Protein AF-A0A8B9SNK2-F1 (afdb_monomer)

pLDDT: mean 72.6, std 14.05, range [43.47, 97.38]

Sequence (105 aa):
MEEPLRGHRELYKAPGLAAPHWKEAYRRRCAERLRSGRAKLLERYRRAGDGGGTGPGALLVPEVMEMEWRSLQAARRGDSYTAFLRTVRNYQEASRDSTVAGCEL

Foldseek 3Di:
DPPPVVVVCCVQPPPPPDHPPVVVVVVVVVVVVVVVVVVVVVVLQVVLVVPDNPDPVSPVPVVVVVVVVVVVVCVVVCVVVVVVVVVVVVVVVVVVVVVVVPPPD

InterPro domains:
  IPR028156 RPA-interacting protein [PTHR31742] (3-96)
  IPR028158 RPA-interacting protein, N-terminal domain [PF14766] (8-47)

Radius of gyration: 32.45 Å; Cα contacts (8 Å, |Δi|>4): 17; chains: 1; bounding box: 69×51×86 Å

Organism: Anas platyrhynchos (NCBI:txid8839)

Structure (mmCIF, N/CA/C/O backbone):
data_AF-A0A8B9SNK2-F1
#
_entry.id   AF-A0A8B9SNK2-F1
#
loop_
_atom_site.group_PDB
_atom_site.id
_atom_site.type_symbol
_atom_site.label_atom_id
_atom_site.label_alt_id
_atom_site.label_comp_id
_atom_site.label_asym_id
_atom_site.label_entity_id
_atom_site.label_seq_id
_atom_site.pdbx_PDB_ins_code
_atom_site.Cartn_x
_atom_site.Cartn_y
_atom_site.Cartn_z
_atom_site.occupancy
_atom_site.B_iso_or_equiv
_atom_site.auth_seq_id
_atom_site.auth_comp_id
_atom_site.auth_asym_id
_atom_site.auth_atom_id
_atom_site.pdbx_PDB_model_num
ATOM 1 N N . MET A 1 1 ? 44.250 7.510 -16.554 1.00 43.88 1 MET A N 1
ATOM 2 C CA . MET A 1 1 ? 43.722 6.136 -16.405 1.00 43.88 1 MET A CA 1
ATOM 3 C C . MET A 1 1 ? 42.303 6.204 -15.826 1.00 43.88 1 MET A C 1
ATOM 5 O O . MET A 1 1 ? 42.132 5.896 -14.663 1.00 43.88 1 MET A O 1
ATOM 9 N N . GLU A 1 2 ? 41.309 6.671 -16.595 1.00 52.25 2 GLU A N 1
ATOM 10 C CA . GLU A 1 2 ? 39.909 6.913 -16.141 1.00 52.25 2 GLU A CA 1
ATOM 11 C C . GLU A 1 2 ? 38.908 6.797 -17.328 1.00 52.25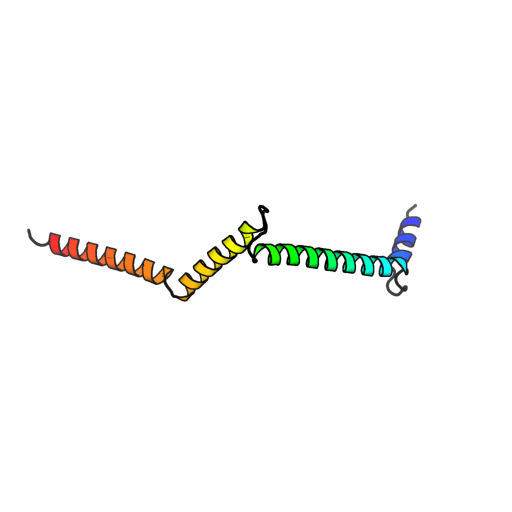 2 GLU A C 1
ATOM 13 O O . GLU A 1 2 ? 37.886 7.468 -17.394 1.00 52.25 2 GLU A O 1
ATOM 18 N N . GLU A 1 3 ? 39.217 5.979 -18.337 1.00 51.12 3 GLU A N 1
ATOM 19 C CA . GLU A 1 3 ? 38.406 5.842 -19.565 1.00 51.12 3 GLU A CA 1
ATOM 20 C C . GLU A 1 3 ? 37.399 4.663 -19.583 1.00 51.12 3 GLU A C 1
ATOM 22 O O . GLU A 1 3 ? 36.310 4.828 -20.135 1.00 51.12 3 GLU A O 1
ATOM 27 N N . PRO A 1 4 ? 37.636 3.488 -18.952 1.00 57.31 4 PRO A N 1
ATOM 28 C CA . PRO A 1 4 ? 36.727 2.350 -19.137 1.00 57.31 4 PRO A CA 1
ATOM 29 C C . PRO A 1 4 ? 35.379 2.499 -18.403 1.00 57.31 4 PRO A C 1
ATOM 31 O O . PRO A 1 4 ? 34.385 1.886 -18.794 1.00 57.31 4 PRO A O 1
ATOM 34 N N . LEU A 1 5 ? 35.304 3.337 -17.361 1.00 57.69 5 LEU A N 1
ATOM 35 C CA . LEU A 1 5 ? 34.074 3.555 -16.585 1.00 57.69 5 LEU A CA 1
ATOM 36 C C . LEU A 1 5 ? 33.117 4.565 -17.240 1.00 57.69 5 LEU A C 1
ATOM 38 O O . LEU A 1 5 ? 31.898 4.444 -17.072 1.00 57.69 5 LEU A O 1
ATOM 42 N N . ARG A 1 6 ? 33.641 5.536 -18.007 1.00 58.97 6 ARG A N 1
ATOM 43 C CA . ARG A 1 6 ? 32.819 6.520 -18.736 1.00 58.97 6 ARG A CA 1
ATOM 44 C C . ARG A 1 6 ? 32.004 5.851 -19.842 1.00 58.97 6 ARG A C 1
ATOM 46 O O . ARG A 1 6 ? 30.783 6.008 -19.852 1.00 58.97 6 ARG A O 1
ATOM 53 N N . GLY A 1 7 ? 32.633 5.007 -20.663 1.00 63.19 7 GLY A N 1
ATOM 54 C CA . GLY A 1 7 ? 31.949 4.282 -21.743 1.00 63.19 7 GLY A CA 1
ATOM 55 C C . GLY A 1 7 ? 30.862 3.317 -21.248 1.00 63.19 7 GLY A C 1
ATOM 56 O O . GLY A 1 7 ? 29.780 3.235 -21.828 1.00 63.19 7 GLY A O 1
ATOM 57 N N . HIS A 1 8 ? 31.081 2.643 -20.112 1.00 66.81 8 HIS A N 1
ATOM 58 C CA . HIS A 1 8 ? 30.083 1.732 -19.536 1.00 66.81 8 HIS A CA 1
ATOM 59 C C . HIS A 1 8 ? 28.810 2.465 -19.071 1.00 66.81 8 HIS A C 1
ATOM 61 O O . HIS A 1 8 ? 27.690 1.968 -19.228 1.00 66.81 8 HIS A O 1
ATOM 67 N N . ARG A 1 9 ? 28.957 3.673 -18.509 1.00 67.31 9 ARG A N 1
ATOM 68 C CA . ARG A 1 9 ? 27.816 4.485 -18.065 1.00 67.31 9 ARG A CA 1
ATOM 69 C C . ARG A 1 9 ? 26.999 4.998 -19.246 1.00 67.31 9 ARG A C 1
ATOM 71 O O . ARG A 1 9 ? 25.773 5.008 -19.156 1.00 67.31 9 ARG A O 1
ATOM 78 N N . GLU A 1 10 ? 27.657 5.389 -20.330 1.00 67.81 10 GLU A N 1
ATOM 79 C CA . GLU A 1 10 ? 27.006 5.865 -21.552 1.00 67.81 10 GLU A CA 1
ATOM 80 C C . GLU A 1 10 ? 26.207 4.751 -22.229 1.00 67.81 10 GLU A C 1
ATOM 82 O O . GLU A 1 10 ? 25.024 4.935 -22.484 1.00 67.81 10 GLU A O 1
ATOM 87 N N . LEU A 1 11 ? 26.748 3.539 -22.363 1.00 64.56 11 LEU A N 1
ATOM 88 C CA . LEU A 1 11 ? 26.001 2.402 -22.927 1.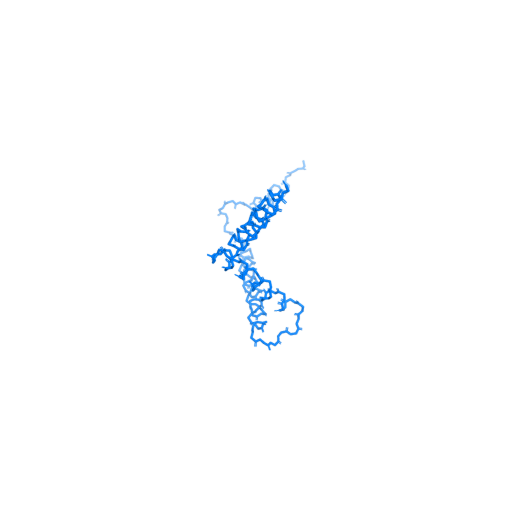00 64.56 11 LEU A CA 1
ATOM 89 C C . LEU A 1 11 ? 24.730 2.047 -22.135 1.00 64.56 11 LEU A C 1
ATOM 91 O O . LEU A 1 11 ? 23.751 1.557 -22.697 1.00 64.56 11 LEU A O 1
ATOM 95 N N . TYR A 1 12 ? 24.726 2.285 -20.820 1.00 64.88 12 TYR A N 1
ATOM 96 C CA . TYR A 1 12 ? 23.618 1.887 -19.952 1.00 64.88 12 TYR A CA 1
ATOM 97 C C . TYR A 1 12 ? 22.633 3.014 -19.602 1.00 64.88 12 TYR A C 1
ATOM 99 O O . TYR A 1 12 ? 21.475 2.729 -19.254 1.00 64.88 12 TYR A O 1
ATOM 107 N N . LYS A 1 13 ? 23.084 4.274 -19.662 1.00 67.50 13 LYS A N 1
ATOM 108 C CA . LYS A 1 13 ? 22.321 5.481 -19.302 1.00 67.50 13 LYS A CA 1
ATOM 109 C C . LYS A 1 13 ? 22.228 6.527 -20.421 1.00 67.50 13 LYS A C 1
ATOM 111 O O . LYS A 1 13 ? 21.669 7.588 -20.151 1.00 67.50 13 LYS A O 1
ATOM 116 N N . ALA A 1 14 ? 22.723 6.255 -21.632 1.00 67.56 14 ALA A N 1
ATOM 117 C CA . ALA A 1 14 ? 22.550 7.150 -22.775 1.00 67.56 14 ALA A CA 1
ATOM 118 C C . ALA A 1 14 ? 21.056 7.448 -22.992 1.00 67.56 14 ALA A C 1
ATOM 120 O O . ALA A 1 14 ? 20.259 6.517 -23.168 1.00 67.56 14 ALA A O 1
ATOM 121 N N . PRO A 1 15 ? 20.655 8.729 -22.977 1.00 58.53 15 PRO A N 1
ATOM 122 C CA . PRO A 1 15 ? 19.318 9.134 -23.381 1.00 58.53 15 PRO A CA 1
ATOM 123 C C . PRO A 1 15 ? 19.118 8.787 -24.864 1.00 58.53 15 PRO A C 1
ATOM 125 O O . PRO A 1 15 ? 19.938 9.161 -25.694 1.00 58.53 15 PRO A O 1
ATOM 128 N N . GLY A 1 16 ? 18.045 8.068 -25.205 1.00 64.06 16 GLY A N 1
ATOM 129 C CA . GLY A 1 16 ? 17.666 7.799 -26.601 1.00 64.06 16 GLY A CA 1
ATOM 130 C C . GLY A 1 16 ? 18.072 6.437 -27.178 1.00 64.06 16 GLY A C 1
ATOM 131 O O . GLY A 1 16 ? 17.555 6.070 -28.229 1.00 64.06 16 GLY A O 1
ATOM 132 N N . LEU A 1 17 ? 18.905 5.638 -26.498 1.00 65.75 17 LEU A N 1
ATOM 133 C CA . LEU A 1 17 ? 19.075 4.224 -26.859 1.00 65.75 17 LEU A CA 1
ATOM 134 C C . LEU A 1 17 ? 17.882 3.418 -26.333 1.00 65.75 17 LEU A C 1
ATOM 136 O O . LEU A 1 17 ? 17.553 3.502 -25.144 1.00 65.75 17 LEU A O 1
ATOM 140 N N . ALA A 1 18 ? 17.247 2.628 -27.208 1.00 65.94 18 ALA A N 1
ATOM 141 C CA . ALA A 1 18 ? 16.210 1.678 -26.813 1.00 65.94 18 ALA A CA 1
ATOM 142 C C . ALA A 1 18 ? 16.711 0.873 -25.608 1.00 65.94 18 ALA A C 1
ATOM 144 O O . ALA A 1 18 ? 17.815 0.319 -25.633 1.00 65.94 18 ALA A O 1
ATOM 145 N N . ALA A 1 19 ? 15.940 0.880 -24.516 1.00 68.44 19 ALA A N 1
ATOM 146 C CA . ALA A 1 19 ? 16.343 0.196 -23.300 1.00 68.44 19 ALA A CA 1
ATOM 147 C C . ALA A 1 19 ? 16.672 -1.263 -23.655 1.00 68.44 19 ALA A C 1
ATOM 149 O O . ALA A 1 19 ? 15.879 -1.896 -24.352 1.00 68.44 19 ALA A O 1
ATOM 150 N N . PRO A 1 20 ? 17.809 -1.817 -23.192 1.00 73.88 20 PRO A N 1
ATOM 151 C CA . PRO A 1 20 ? 18.154 -3.200 -23.491 1.00 73.88 20 PRO A CA 1
ATOM 152 C C . PRO A 1 20 ? 16.958 -4.106 -23.190 1.00 73.88 20 PRO A C 1
ATOM 154 O O . PRO A 1 20 ? 16.355 -3.957 -22.127 1.00 73.88 20 PRO A O 1
ATOM 157 N N . HIS A 1 21 ? 16.607 -5.025 -24.092 1.00 77.81 21 HIS A N 1
ATOM 158 C CA . HIS A 1 21 ? 15.386 -5.845 -24.000 1.00 77.81 21 HIS A CA 1
ATOM 159 C C . HIS A 1 21 ? 15.197 -6.508 -22.615 1.00 77.81 21 HIS A C 1
ATOM 161 O O . HIS A 1 21 ? 14.084 -6.629 -22.094 1.00 77.81 21 HIS A O 1
ATOM 167 N N . TRP A 1 22 ? 16.301 -6.855 -21.945 1.00 79.75 22 TRP A N 1
ATOM 168 C CA . TRP A 1 22 ? 16.299 -7.389 -20.584 1.00 79.75 22 TRP A CA 1
ATOM 169 C C . TRP A 1 22 ? 15.848 -6.382 -19.510 1.00 79.75 22 TRP A C 1
ATOM 171 O O . TRP A 1 22 ? 15.226 -6.779 -18.528 1.00 79.75 22 TRP A O 1
ATOM 181 N N . LYS A 1 23 ? 16.119 -5.083 -19.678 1.00 84.62 23 LYS A N 1
ATOM 182 C CA . LYS A 1 23 ? 15.741 -4.000 -18.753 1.00 84.62 23 LYS A CA 1
ATOM 183 C C . LYS A 1 23 ? 14.225 -3.821 -18.730 1.00 84.62 23 LYS A C 1
ATOM 185 O O . LYS A 1 23 ? 13.639 -3.628 -17.665 1.00 84.62 23 LYS A O 1
ATOM 190 N N . GLU A 1 24 ? 13.577 -3.917 -19.887 1.00 85.38 24 GLU A N 1
ATOM 191 C CA . GLU A 1 24 ? 12.115 -3.896 -19.998 1.00 85.38 24 GLU A CA 1
ATOM 192 C C . GLU A 1 24 ? 11.474 -5.198 -19.527 1.00 85.38 24 GLU A C 1
ATOM 194 O O . GLU A 1 24 ? 10.467 -5.159 -18.818 1.00 85.38 24 GLU A O 1
ATOM 199 N N . ALA A 1 25 ? 12.071 -6.354 -19.829 1.00 90.44 25 ALA A N 1
ATOM 200 C CA . ALA A 1 25 ? 11.641 -7.627 -19.251 1.00 90.44 25 ALA A CA 1
ATOM 201 C C . ALA A 1 25 ? 11.730 -7.615 -17.710 1.00 90.44 25 ALA A C 1
ATOM 203 O O . ALA A 1 25 ? 10.786 -8.023 -17.033 1.00 90.44 25 ALA A O 1
ATOM 204 N N . TYR A 1 26 ? 12.816 -7.077 -17.148 1.00 91.69 26 TYR A N 1
ATOM 205 C CA . TYR A 1 26 ? 13.002 -6.912 -15.707 1.00 91.69 26 TYR A CA 1
ATOM 206 C C . TYR A 1 26 ? 11.957 -5.974 -15.098 1.00 91.69 26 TYR A C 1
ATOM 208 O O . TYR A 1 26 ? 11.314 -6.339 -14.114 1.00 91.69 26 TYR A O 1
ATOM 216 N N . ARG A 1 27 ? 11.728 -4.793 -15.694 1.00 92.81 27 ARG A N 1
ATOM 217 C CA . ARG A 1 27 ? 10.687 -3.858 -15.230 1.00 92.81 27 ARG A CA 1
ATOM 218 C C . ARG A 1 27 ? 9.309 -4.515 -15.215 1.00 92.81 27 ARG A C 1
ATOM 220 O O . ARG A 1 27 ? 8.611 -4.414 -14.207 1.00 92.81 27 ARG A O 1
ATOM 227 N N . ARG A 1 28 ? 8.945 -5.229 -16.287 1.00 93.88 28 ARG A N 1
ATOM 228 C CA . ARG A 1 28 ? 7.670 -5.960 -16.382 1.00 93.88 28 ARG A CA 1
ATOM 229 C C . ARG A 1 28 ? 7.530 -7.000 -15.269 1.00 93.88 28 ARG A C 1
ATOM 231 O O . ARG A 1 28 ? 6.554 -6.942 -14.525 1.00 93.88 28 ARG A O 1
ATOM 238 N N . ARG A 1 29 ? 8.531 -7.870 -15.091 1.00 96.50 29 ARG A N 1
ATOM 239 C CA . ARG A 1 29 ? 8.541 -8.903 -14.038 1.00 96.50 29 ARG A CA 1
ATOM 240 C C . ARG A 1 29 ? 8.517 -8.310 -12.629 1.00 96.50 29 ARG A C 1
ATOM 242 O O . ARG A 1 29 ? 7.843 -8.834 -11.749 1.00 96.50 29 ARG A O 1
ATOM 249 N N . CYS A 1 30 ? 9.229 -7.207 -12.399 1.00 96.19 30 CYS A N 1
ATOM 250 C CA . CYS A 1 30 ? 9.236 -6.532 -11.104 1.00 96.19 30 CYS A CA 1
ATOM 251 C C . CYS A 1 30 ? 7.854 -5.953 -10.773 1.00 96.19 30 CYS A C 1
ATOM 253 O O . CYS A 1 30 ? 7.341 -6.177 -9.678 1.00 96.19 30 CYS A O 1
ATOM 255 N N . ALA A 1 31 ? 7.221 -5.278 -11.736 1.00 97.00 31 ALA A N 1
ATOM 256 C CA . ALA A 1 31 ? 5.875 -4.739 -11.573 1.00 97.00 31 ALA A CA 1
ATOM 257 C C . ALA A 1 31 ? 4.833 -5.847 -11.363 1.00 97.00 31 ALA A C 1
ATOM 259 O O . ALA A 1 31 ? 3.937 -5.702 -10.536 1.00 97.00 31 ALA A O 1
ATOM 260 N N . GLU A 1 32 ? 4.959 -6.968 -12.070 1.00 97.38 32 GLU A N 1
ATOM 261 C CA . GLU A 1 32 ? 4.116 -8.147 -11.868 1.00 97.38 32 GLU A CA 1
ATOM 262 C C . GLU A 1 32 ? 4.278 -8.721 -10.459 1.00 97.38 32 GLU A C 1
ATOM 264 O O . GLU A 1 32 ? 3.292 -8.846 -9.737 1.00 97.38 32 GLU A O 1
ATOM 269 N N . ARG A 1 33 ? 5.519 -8.933 -10.005 1.00 97.38 33 ARG A N 1
ATOM 270 C CA . ARG A 1 33 ? 5.816 -9.386 -8.639 1.00 97.38 33 ARG A CA 1
ATOM 271 C C . ARG A 1 33 ? 5.249 -8.438 -7.578 1.00 97.38 33 ARG A C 1
ATOM 273 O O . ARG A 1 33 ? 4.708 -8.907 -6.578 1.00 97.38 33 ARG A O 1
ATOM 280 N N . LEU A 1 34 ? 5.332 -7.123 -7.794 1.00 96.75 34 LEU A N 1
ATOM 281 C CA . LEU A 1 34 ? 4.732 -6.120 -6.907 1.00 96.75 34 LEU A CA 1
ATOM 282 C C . LEU A 1 34 ? 3.202 -6.211 -6.889 1.00 96.75 34 LEU A C 1
ATOM 284 O O . LEU A 1 34 ? 2.610 -6.184 -5.811 1.00 96.75 34 LEU A O 1
ATOM 288 N N . ARG A 1 35 ? 2.554 -6.364 -8.050 1.00 96.62 35 ARG A N 1
ATOM 289 C CA . ARG A 1 35 ? 1.095 -6.547 -8.133 1.00 96.62 35 ARG A CA 1
ATOM 290 C C . ARG A 1 35 ? 0.650 -7.817 -7.413 1.00 96.62 35 ARG A C 1
ATOM 292 O O . ARG A 1 35 ? -0.284 -7.746 -6.619 1.00 96.62 35 ARG A O 1
ATOM 299 N N . SER A 1 36 ? 1.343 -8.936 -7.615 1.00 96.69 36 SER A N 1
ATOM 300 C CA . SER A 1 36 ? 1.058 -10.200 -6.926 1.00 96.69 36 SER A CA 1
ATOM 301 C C . SER A 1 36 ? 1.276 -10.089 -5.416 1.00 96.69 36 SER A C 1
ATOM 303 O O . SER A 1 36 ? 0.440 -10.546 -4.638 1.00 96.69 36 SER A O 1
ATOM 305 N N . GLY A 1 37 ? 2.360 -9.436 -4.985 1.00 94.69 37 GLY A N 1
ATOM 306 C CA . GLY A 1 37 ? 2.631 -9.167 -3.571 1.00 94.69 37 GLY A CA 1
ATOM 307 C C . GLY A 1 37 ? 1.538 -8.314 -2.926 1.00 94.69 37 GLY A C 1
ATOM 308 O O . GLY A 1 37 ? 1.010 -8.682 -1.877 1.00 94.69 37 GLY A O 1
ATOM 309 N N . ARG A 1 38 ? 1.132 -7.228 -3.595 1.00 94.19 38 ARG A N 1
ATOM 310 C CA . ARG A 1 38 ? 0.021 -6.370 -3.162 1.00 94.19 38 ARG A CA 1
ATOM 311 C C . ARG A 1 38 ? -1.292 -7.146 -3.084 1.00 94.19 38 ARG A C 1
ATOM 313 O O . ARG A 1 38 ? -1.992 -7.025 -2.087 1.00 94.19 38 ARG A O 1
ATOM 320 N N . ALA A 1 39 ? -1.620 -7.949 -4.095 1.00 93.50 39 ALA A N 1
ATOM 321 C CA . ALA A 1 39 ? -2.835 -8.761 -4.103 1.00 93.50 39 ALA A CA 1
ATOM 322 C C . ALA A 1 39 ? -2.861 -9.752 -2.928 1.00 93.50 39 ALA A C 1
ATOM 324 O O . ALA A 1 39 ? -3.844 -9.801 -2.196 1.00 93.50 39 ALA A O 1
ATOM 325 N N . LYS A 1 40 ? -1.753 -10.464 -2.677 1.00 90.75 40 LYS A N 1
ATOM 3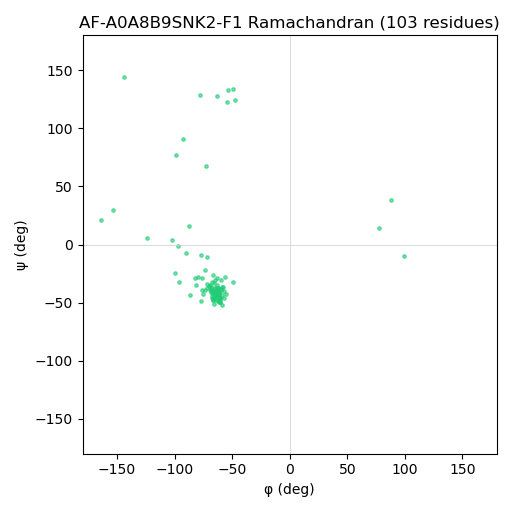26 C CA . LYS A 1 40 ? -1.620 -11.397 -1.547 1.00 90.75 40 LYS A CA 1
ATOM 327 C C . LYS A 1 40 ? -1.742 -10.699 -0.193 1.00 90.75 40 LYS A C 1
ATOM 329 O O . LYS A 1 40 ? -2.295 -11.272 0.740 1.00 90.75 40 LYS A O 1
ATOM 334 N N . LEU A 1 41 ? -1.207 -9.485 -0.070 1.00 87.31 41 LEU A N 1
ATOM 335 C CA . LEU A 1 41 ? -1.346 -8.686 1.144 1.00 87.31 41 LEU A CA 1
ATOM 336 C C . LEU A 1 41 ? -2.809 -8.296 1.374 1.00 87.31 41 LEU A C 1
ATOM 338 O O . LEU A 1 41 ? -3.337 -8.552 2.449 1.00 87.31 41 LEU A O 1
ATOM 342 N N . LEU A 1 42 ? -3.469 -7.734 0.358 1.00 86.00 42 LEU A N 1
ATOM 343 C CA . LEU A 1 42 ? -4.878 -7.342 0.442 1.00 86.00 42 LEU A CA 1
ATOM 344 C C . LEU A 1 42 ? -5.786 -8.531 0.757 1.00 86.00 42 LEU A C 1
ATOM 346 O O . LEU A 1 42 ? -6.708 -8.391 1.548 1.00 86.00 42 LEU A O 1
ATOM 350 N N . GLU A 1 43 ? -5.498 -9.703 0.197 1.00 85.31 43 GLU A N 1
ATOM 351 C CA . GLU A 1 43 ? -6.243 -10.925 0.493 1.00 85.31 43 GLU A CA 1
ATOM 352 C C . GLU A 1 43 ? -6.130 -11.335 1.966 1.00 85.31 43 GLU A C 1
ATOM 354 O O . GLU A 1 43 ? -7.127 -11.677 2.595 1.00 85.31 43 GLU A O 1
ATOM 359 N N . ARG A 1 44 ? -4.934 -11.229 2.563 1.00 82.38 44 ARG A N 1
ATOM 360 C CA . ARG A 1 44 ? -4.748 -11.468 4.005 1.00 82.38 44 ARG A CA 1
ATOM 361 C C . ARG A 1 44 ? -5.560 -10.489 4.849 1.00 82.38 44 ARG A C 1
ATOM 363 O O . ARG A 1 44 ? -6.137 -10.908 5.844 1.00 82.38 44 ARG A O 1
ATOM 370 N N . TYR A 1 45 ? -5.608 -9.219 4.446 1.00 75.56 45 TYR A N 1
ATOM 371 C CA . TYR A 1 45 ? -6.398 -8.195 5.132 1.00 75.56 45 TYR A CA 1
ATOM 372 C C . TYR A 1 45 ? -7.904 -8.430 5.006 1.00 75.56 45 TYR A C 1
ATOM 374 O O . TYR A 1 45 ? -8.618 -8.302 5.993 1.00 75.56 45 TYR A O 1
ATOM 382 N N . ARG A 1 46 ? -8.395 -8.821 3.826 1.00 80.00 46 ARG A N 1
ATOM 383 C CA . ARG A 1 46 ? -9.814 -9.164 3.637 1.00 80.00 46 ARG A CA 1
ATOM 384 C C . ARG A 1 46 ? -10.207 -10.382 4.459 1.00 80.00 46 ARG A C 1
ATOM 386 O O . ARG A 1 46 ? -11.164 -10.327 5.217 1.00 80.00 46 ARG A O 1
ATOM 393 N N . ARG A 1 47 ? -9.401 -11.443 4.394 1.00 74.06 47 ARG A N 1
ATOM 394 C CA . ARG A 1 47 ? -9.625 -12.667 5.171 1.00 74.06 47 ARG A CA 1
ATOM 395 C C . ARG A 1 47 ? -9.543 -12.443 6.684 1.00 74.06 47 ARG A C 1
ATOM 397 O O . ARG A 1 47 ? -10.180 -13.170 7.439 1.00 74.06 47 ARG A O 1
ATOM 404 N N . ALA A 1 48 ? -8.761 -11.463 7.133 1.00 67.69 48 ALA A N 1
ATOM 405 C CA . ALA A 1 48 ? -8.748 -11.045 8.531 1.00 67.69 48 ALA A CA 1
ATOM 406 C C . ALA A 1 48 ? -10.089 -10.422 8.970 1.00 67.69 48 ALA A C 1
ATOM 408 O O . ALA A 1 48 ? -10.493 -10.634 10.107 1.00 67.69 48 ALA A O 1
ATOM 409 N N . GLY A 1 49 ? -10.793 -9.722 8.071 1.00 60.28 49 GLY A N 1
ATOM 410 C CA . GLY A 1 49 ? -12.108 -9.125 8.332 1.00 60.28 49 GLY A CA 1
ATOM 411 C C . GLY A 1 49 ? -13.281 -10.115 8.330 1.00 60.28 49 GLY A C 1
ATOM 412 O O . GLY A 1 49 ? -14.236 -9.905 9.067 1.00 60.28 49 GLY A O 1
ATOM 413 N N . ASP A 1 50 ? -13.188 -11.218 7.579 1.00 61.69 50 ASP A N 1
ATOM 414 C CA . ASP A 1 50 ? -14.271 -12.214 7.432 1.00 61.69 50 ASP A CA 1
ATOM 415 C C . ASP A 1 50 ? -14.276 -13.328 8.510 1.00 61.69 50 ASP A C 1
ATOM 417 O O . ASP A 1 50 ? -14.949 -14.347 8.363 1.00 61.69 50 ASP A O 1
ATOM 421 N N . GLY A 1 51 ? -13.560 -13.151 9.628 1.00 56.50 51 GLY A N 1
ATOM 422 C CA . GLY A 1 51 ? -13.783 -13.962 10.837 1.00 56.50 51 GLY A CA 1
ATOM 423 C C . GLY A 1 51 ? -13.012 -15.287 10.953 1.00 56.50 51 GLY A C 1
ATOM 424 O O . GLY A 1 51 ? -13.546 -16.259 11.482 1.00 56.50 51 GLY A O 1
ATOM 425 N N . GLY A 1 52 ? -11.746 -15.360 10.518 1.00 54.78 52 GLY A N 1
ATOM 426 C CA . GLY A 1 52 ? -10.965 -16.601 10.698 1.00 54.78 52 GLY A CA 1
ATOM 427 C C . GLY A 1 52 ? -9.445 -16.521 10.528 1.00 54.78 52 GLY A C 1
ATOM 428 O O . GLY A 1 52 ? -8.808 -17.534 10.236 1.00 54.78 52 GLY A O 1
ATOM 429 N N . GLY A 1 53 ? -8.835 -15.341 10.646 1.00 54.03 53 GLY A N 1
ATOM 430 C CA . GLY A 1 53 ? -7.386 -15.172 10.496 1.00 54.03 53 GLY A CA 1
ATOM 431 C C . GLY A 1 53 ? -6.632 -15.260 11.824 1.00 54.03 53 GLY A C 1
ATOM 432 O O . GLY A 1 53 ? -6.408 -14.239 12.459 1.00 54.03 53 GLY A O 1
ATOM 433 N N . THR A 1 54 ? -6.187 -16.451 12.232 1.00 55.53 54 THR A N 1
ATOM 434 C CA . THR A 1 54 ? -5.369 -16.681 13.444 1.00 55.53 54 THR A CA 1
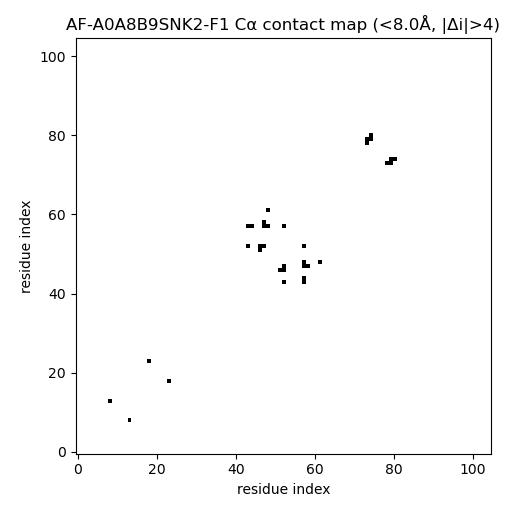ATOM 435 C C . THR A 1 54 ? -3.923 -16.184 13.262 1.00 55.53 54 THR A C 1
ATOM 437 O O . THR A 1 54 ? -2.985 -16.972 13.161 1.00 55.53 54 THR A O 1
ATOM 440 N N . GLY A 1 55 ? -3.716 -14.871 13.145 1.00 59.22 55 GLY A N 1
ATOM 441 C CA . GLY A 1 55 ? -2.386 -14.268 13.014 1.00 59.22 55 GLY A CA 1
ATOM 442 C C . GLY A 1 55 ? -2.283 -12.922 13.741 1.00 59.22 55 GLY A C 1
ATOM 443 O O . GLY A 1 55 ? -3.239 -12.152 13.683 1.00 59.22 55 GLY A O 1
ATOM 444 N N . PRO A 1 56 ? -1.135 -12.576 14.361 1.00 57.12 56 PRO A N 1
ATOM 445 C CA . PRO A 1 56 ? -1.000 -11.369 15.190 1.00 57.12 56 PRO A CA 1
ATOM 446 C C . PRO A 1 56 ? -1.359 -10.052 14.483 1.00 57.12 56 PRO A C 1
ATOM 448 O O . PRO A 1 56 ? -1.794 -9.109 15.126 1.00 57.12 56 PRO A O 1
ATOM 451 N N . GLY A 1 57 ? -1.199 -9.978 13.156 1.00 54.41 57 GLY A N 1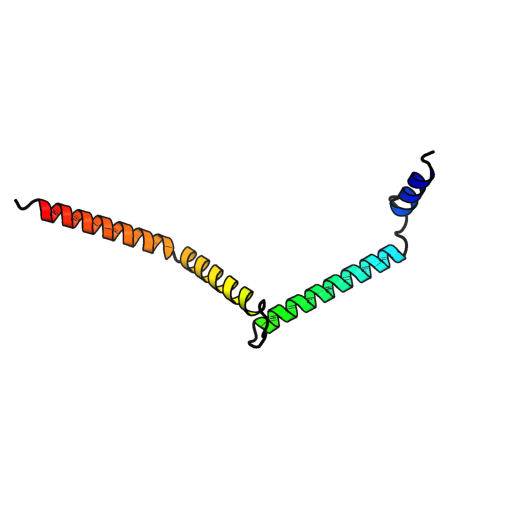
ATOM 452 C CA . GLY A 1 57 ? -1.522 -8.783 12.363 1.00 54.41 57 GLY A CA 1
ATOM 453 C C . GLY A 1 57 ? -2.955 -8.717 11.823 1.00 54.41 57 GLY A C 1
ATOM 454 O O . GLY A 1 57 ? -3.323 -7.702 11.241 1.00 54.41 57 GLY A O 1
ATOM 455 N N . ALA A 1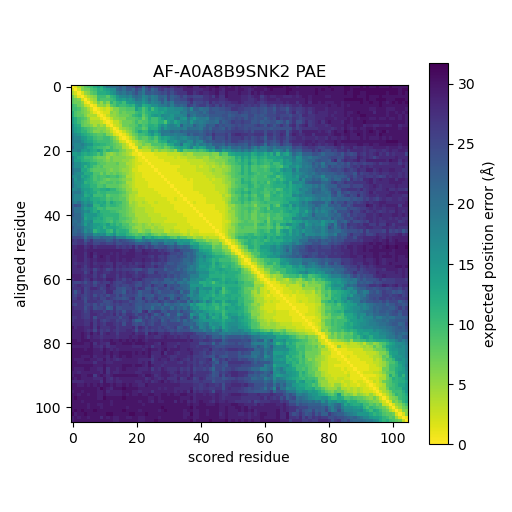 58 ? -3.749 -9.783 11.968 1.00 56.19 58 ALA A N 1
ATOM 456 C CA . ALA A 1 58 ? -5.134 -9.832 11.491 1.00 56.19 58 ALA A CA 1
ATOM 457 C C . ALA A 1 58 ? -6.111 -9.122 12.444 1.00 56.19 58 ALA A C 1
ATOM 459 O O . ALA A 1 58 ? -7.120 -8.596 11.991 1.00 56.19 58 ALA A O 1
ATOM 460 N N . LEU A 1 59 ? -5.781 -9.081 13.736 1.00 57.00 59 LEU A N 1
ATOM 461 C CA . LEU A 1 59 ? -6.594 -8.452 14.779 1.00 57.00 59 LEU A CA 1
ATOM 462 C C . LEU A 1 59 ? -6.268 -6.950 14.911 1.00 57.00 59 LEU A C 1
ATOM 464 O O . LEU A 1 59 ? -7.160 -6.108 14.850 1.00 57.00 59 LEU A O 1
ATOM 468 N N . LEU A 1 60 ? -4.977 -6.593 14.893 1.00 61.88 60 LEU A N 1
ATOM 469 C CA . LEU A 1 60 ? -4.521 -5.225 15.180 1.00 61.88 60 LEU A CA 1
ATOM 470 C C . LEU A 1 60 ? -5.097 -4.140 14.258 1.00 61.88 60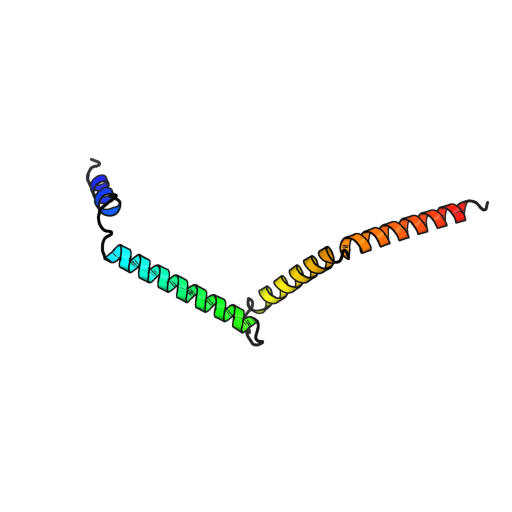 LEU A C 1
ATOM 472 O O . LEU A 1 60 ? -5.334 -3.022 14.703 1.00 61.88 60 LEU A O 1
ATOM 476 N N . VAL A 1 61 ? -5.295 -4.425 12.969 1.00 68.75 61 VAL A N 1
ATOM 477 C CA . VAL A 1 61 ? -5.733 -3.389 12.018 1.00 68.75 61 VAL A CA 1
ATOM 478 C C . VAL A 1 61 ? -7.228 -3.071 12.131 1.00 68.75 61 VAL A C 1
ATOM 480 O O . VAL A 1 61 ? -7.543 -1.886 12.239 1.00 68.75 61 VAL A O 1
ATOM 483 N N . PRO A 1 62 ? -8.148 -4.056 12.159 1.00 69.69 62 PRO A N 1
ATOM 484 C CA . PRO A 1 62 ? -9.558 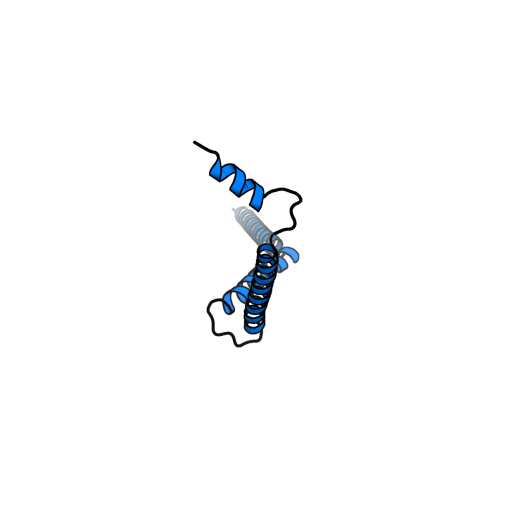-3.796 12.457 1.00 69.69 62 PRO A CA 1
ATOM 485 C C . PRO A 1 62 ? -9.777 -3.065 13.788 1.00 69.69 62 PRO A C 1
ATOM 487 O O . PRO A 1 62 ? -10.557 -2.117 13.847 1.00 69.69 62 PRO A O 1
ATOM 490 N N . GLU A 1 63 ? -9.055 -3.459 14.839 1.00 68.88 63 GLU A N 1
ATOM 491 C CA . GLU A 1 63 ? -9.188 -2.870 16.177 1.00 68.88 63 GLU A CA 1
ATOM 492 C C . GLU A 1 63 ? -8.703 -1.417 16.230 1.00 68.88 63 GLU A C 1
ATOM 494 O O . GLU A 1 63 ? -9.409 -0.551 16.751 1.00 68.88 63 GLU A O 1
ATOM 499 N N . VAL A 1 64 ? -7.538 -1.120 15.643 1.00 76.56 64 VAL A N 1
ATOM 500 C CA . VAL A 1 64 ? -7.016 0.255 15.558 1.00 76.56 64 VAL A CA 1
ATOM 501 C C . VAL A 1 64 ? -7.914 1.124 14.679 1.00 76.56 64 VAL A C 1
ATOM 503 O O . VAL A 1 64 ? -8.219 2.254 15.053 1.00 76.56 64 VAL A O 1
ATOM 506 N N . MET A 1 65 ? -8.394 0.605 13.543 1.00 80.94 65 MET A N 1
ATOM 507 C CA . MET A 1 65 ? -9.317 1.348 12.681 1.00 80.94 65 MET A CA 1
ATOM 508 C C . MET A 1 65 ? -10.620 1.696 13.401 1.00 80.94 65 MET A C 1
ATOM 510 O O . MET A 1 65 ? -11.078 2.833 13.290 1.00 80.94 65 MET A O 1
ATOM 514 N N . GLU A 1 66 ? -11.202 0.767 14.161 1.00 80.19 66 GLU A N 1
ATOM 515 C CA . GLU A 1 66 ? -12.418 1.058 14.922 1.00 80.19 66 GLU A CA 1
ATOM 516 C C . GLU A 1 66 ? -12.183 2.040 16.072 1.00 80.19 66 GLU A C 1
ATOM 518 O O . GLU A 1 66 ? -13.018 2.908 16.336 1.00 80.19 66 GLU A O 1
ATOM 523 N N . MET A 1 67 ? -11.033 1.966 16.741 1.00 75.31 67 MET A N 1
ATOM 524 C CA . MET A 1 67 ? -10.682 2.911 17.802 1.00 75.31 67 MET A CA 1
ATOM 525 C C . MET A 1 67 ? -10.545 4.349 17.272 1.00 75.31 67 MET A C 1
ATOM 527 O O . MET A 1 67 ? -11.115 5.286 17.844 1.00 75.31 67 MET A O 1
ATOM 531 N N . GLU A 1 68 ? -9.847 4.528 16.151 1.00 81.06 68 GLU A N 1
ATOM 532 C CA . GLU A 1 68 ? -9.681 5.834 15.502 1.00 81.06 68 GLU A CA 1
ATOM 533 C C . GLU A 1 68 ? -11.013 6.351 14.928 1.00 81.06 68 GLU A C 1
ATOM 535 O O . GLU A 1 68 ? -11.352 7.529 15.070 1.00 81.06 68 GLU A O 1
ATOM 540 N N . TRP A 1 69 ? -11.834 5.470 14.347 1.00 83.12 69 TRP A N 1
ATOM 541 C CA . TRP A 1 69 ? -13.145 5.833 13.805 1.00 83.12 69 TRP A CA 1
ATOM 542 C C . TRP A 1 69 ? -14.125 6.302 14.885 1.00 83.12 69 TRP A C 1
ATOM 544 O O . TRP A 1 69 ? -14.825 7.306 14.705 1.00 83.12 69 TRP A O 1
ATOM 554 N N . ARG A 1 70 ? -14.147 5.629 16.040 1.00 82.00 70 ARG A N 1
ATOM 555 C CA . ARG A 1 70 ? -14.943 6.046 17.206 1.00 82.00 70 ARG A CA 1
ATOM 556 C C . ARG A 1 70 ? -14.498 7.403 17.737 1.00 82.00 70 ARG A C 1
ATOM 558 O O . ARG A 1 70 ? -15.350 8.242 18.025 1.00 82.00 70 ARG A O 1
ATOM 565 N N . SER A 1 71 ? -13.190 7.643 17.799 1.00 80.06 71 SER A N 1
ATOM 566 C CA . SER A 1 71 ? -12.619 8.925 18.229 1.00 80.06 71 SER A CA 1
ATOM 567 C C . SER A 1 71 ? -13.028 10.068 17.294 1.00 80.06 71 SER A C 1
ATOM 569 O O . SER A 1 71 ? -13.470 11.124 17.751 1.00 80.06 71 SER A O 1
ATOM 571 N N . LEU A 1 72 ? -12.991 9.835 15.979 1.00 80.19 72 LEU A N 1
ATOM 572 C CA . LEU A 1 72 ? -13.460 10.793 14.974 1.00 80.19 72 LEU A CA 1
ATOM 573 C C . LEU A 1 72 ? -14.968 11.058 15.064 1.00 80.19 72 LEU A C 1
ATOM 575 O O . LEU A 1 72 ? -15.395 12.206 14.932 1.00 80.19 72 LEU A O 1
ATOM 579 N N . GLN A 1 73 ? -15.793 10.035 15.302 1.00 80.94 73 GLN A N 1
ATOM 580 C CA . GLN A 1 73 ? -17.235 10.231 15.465 1.00 80.94 73 GLN A CA 1
ATOM 581 C C . GLN A 1 73 ? -17.587 10.984 16.745 1.00 80.94 73 GLN A C 1
ATOM 583 O O . GLN A 1 73 ? -18.437 11.870 16.688 1.00 80.94 73 GLN A O 1
ATOM 588 N N . ALA A 1 74 ? -16.921 10.691 17.861 1.00 78.56 74 ALA A N 1
ATOM 589 C CA . ALA A 1 74 ? -17.092 11.431 19.108 1.00 78.56 74 ALA A CA 1
ATOM 590 C C . ALA A 1 74 ? -16.692 12.907 18.938 1.00 78.56 74 ALA A C 1
ATOM 592 O O . ALA A 1 74 ? -17.411 13.806 19.373 1.00 78.56 74 ALA A O 1
ATOM 593 N N . ALA A 1 75 ? -15.595 13.178 18.224 1.00 77.69 75 ALA A N 1
ATOM 594 C CA . ALA A 1 75 ? -15.193 14.540 17.882 1.00 77.69 75 ALA A CA 1
ATOM 595 C C . ALA A 1 75 ? -16.226 15.239 16.977 1.00 77.69 75 ALA A C 1
ATOM 597 O O . ALA A 1 75 ? -16.578 16.392 17.218 1.00 77.69 75 ALA A O 1
ATOM 598 N N . ARG A 1 76 ? -16.769 14.537 15.973 1.00 76.88 76 ARG A N 1
ATOM 599 C CA . ARG A 1 76 ? -17.774 15.077 15.039 1.00 76.88 76 ARG A CA 1
ATOM 600 C C . ARG A 1 76 ? -19.134 15.332 15.692 1.00 76.88 76 ARG A C 1
ATOM 602 O O . ARG A 1 76 ? -19.815 16.277 15.307 1.00 76.88 76 ARG A O 1
ATOM 609 N N . ARG A 1 77 ? -19.538 14.498 16.651 1.00 76.69 77 ARG A N 1
ATOM 610 C CA . ARG A 1 77 ? -20.768 14.673 17.447 1.00 76.69 77 ARG A CA 1
ATOM 611 C C . ARG A 1 77 ? -20.615 15.738 18.535 1.00 76.69 77 ARG A C 1
ATOM 613 O O . ARG A 1 77 ? -21.606 16.156 19.120 1.00 76.69 77 ARG A O 1
ATOM 620 N N . GLY A 1 78 ? -19.390 16.221 18.756 1.00 66.88 78 GLY A N 1
ATOM 621 C CA . GLY A 1 78 ? -19.082 17.203 19.789 1.00 66.88 78 GLY A CA 1
ATOM 622 C C . GLY A 1 78 ? -19.016 16.596 21.189 1.00 66.88 78 GLY A C 1
ATOM 623 O O . GLY A 1 78 ? -18.998 17.344 22.161 1.00 66.88 78 GLY A O 1
ATOM 624 N N . ASP A 1 79 ? -18.953 15.271 21.320 1.00 67.88 79 ASP A N 1
ATOM 625 C CA . ASP A 1 79 ? -19.026 14.563 22.602 1.00 67.88 79 ASP A CA 1
ATOM 626 C C . ASP A 1 79 ? -17.820 14.886 23.504 1.00 67.88 79 ASP A C 1
ATOM 628 O O . ASP A 1 79 ? -17.958 14.955 24.722 1.00 67.88 79 ASP A O 1
ATOM 632 N N . SER A 1 80 ? -16.644 15.175 22.931 1.00 63.34 80 SER A N 1
ATOM 633 C CA . SER A 1 80 ? -15.447 15.544 23.706 1.00 63.34 80 SER A CA 1
ATOM 634 C C . SER A 1 80 ? -15.495 16.979 24.249 1.00 63.34 80 SER A C 1
ATOM 636 O O . SER A 1 80 ? -15.173 17.215 25.414 1.00 63.34 80 SER A O 1
ATOM 638 N N . TYR A 1 81 ? -15.940 17.942 23.438 1.00 63.09 81 TYR A N 1
ATOM 639 C CA . TYR A 1 81 ? -16.048 19.349 23.837 1.00 63.09 81 TYR A CA 1
ATOM 640 C C . TYR A 1 81 ? -17.261 19.591 24.744 1.00 63.09 81 TYR A C 1
ATOM 642 O O . TYR A 1 81 ? -17.158 20.305 25.738 1.00 63.09 81 TYR A O 1
ATOM 650 N N . THR A 1 82 ? -18.397 18.948 24.465 1.00 68.75 82 THR A N 1
ATOM 651 C CA . THR A 1 82 ? -19.602 19.049 25.303 1.00 68.75 82 THR A CA 1
ATOM 652 C C . THR A 1 82 ? -19.421 18.374 26.661 1.00 68.75 82 THR A C 1
ATOM 654 O O . THR A 1 82 ? -19.851 18.941 27.665 1.00 68.75 82 THR A O 1
ATOM 657 N N . ALA A 1 83 ? -18.726 17.229 26.737 1.00 70.12 83 ALA A N 1
ATOM 658 C CA . ALA A 1 83 ? -18.367 16.609 28.013 1.00 70.12 83 ALA A CA 1
ATOM 659 C C . ALA A 1 83 ? -17.428 17.503 28.836 1.00 70.12 83 ALA A C 1
ATOM 661 O O . ALA A 1 83 ? -17.665 17.693 30.028 1.00 70.12 83 ALA A O 1
ATOM 662 N N . PHE A 1 84 ? -16.414 18.106 28.205 1.00 72.31 84 PHE A N 1
ATOM 663 C CA . PHE A 1 84 ? -15.525 19.072 28.855 1.00 72.31 84 PHE A CA 1
ATOM 664 C C . PHE A 1 84 ? -16.292 20.298 29.374 1.00 72.31 84 PHE A C 1
ATOM 666 O O . PHE A 1 84 ? -16.183 20.639 30.551 1.00 72.31 84 PHE A O 1
ATOM 673 N N . LEU A 1 85 ? -17.135 20.919 28.544 1.00 77.88 85 LEU A N 1
ATOM 674 C CA . LEU A 1 85 ? -17.951 22.069 28.944 1.00 77.88 85 LEU A CA 1
ATOM 675 C C . LEU A 1 85 ? -18.958 21.733 30.051 1.00 77.88 85 LEU A C 1
ATOM 677 O O . LEU A 1 85 ? -19.205 22.573 30.914 1.00 77.88 85 LEU A O 1
ATOM 681 N N . ARG A 1 86 ? -19.528 20.521 30.059 1.00 81.44 86 ARG A N 1
ATOM 682 C CA . ARG A 1 86 ? -20.402 20.054 31.145 1.00 81.44 86 ARG A CA 1
ATOM 683 C C . ARG A 1 86 ? -19.632 19.952 32.458 1.00 81.44 86 ARG A C 1
ATOM 685 O O . ARG A 1 86 ? -20.124 20.414 33.478 1.00 81.44 86 ARG A O 1
ATOM 692 N N . THR A 1 87 ? -18.422 19.398 32.434 1.00 79.50 87 THR A N 1
ATOM 693 C CA . THR A 1 87 ? -17.557 19.326 33.621 1.00 79.50 87 THR A CA 1
ATOM 694 C C . THR A 1 87 ? -17.194 20.719 34.134 1.00 79.50 87 THR A C 1
ATOM 696 O O . THR A 1 87 ? -17.307 20.971 35.331 1.00 79.50 87 THR A O 1
ATOM 699 N N . VAL A 1 88 ? -16.832 21.647 33.242 1.00 82.94 88 VAL A N 1
ATOM 700 C CA . VAL A 1 88 ? -16.539 23.045 33.606 1.00 82.94 88 VAL A CA 1
ATOM 701 C C . VAL A 1 88 ? -17.771 23.736 34.199 1.00 82.94 88 VAL A C 1
ATOM 703 O O . VAL A 1 88 ? -17.659 24.398 35.229 1.00 82.94 88 VAL A O 1
ATOM 706 N N . ARG A 1 89 ? -18.959 23.542 33.609 1.00 83.81 89 ARG A N 1
ATOM 707 C CA . ARG A 1 89 ? -20.226 24.073 34.135 1.00 83.81 89 ARG A CA 1
ATOM 708 C C . ARG A 1 89 ? -20.528 23.539 35.534 1.00 83.81 89 ARG A C 1
ATOM 710 O O . ARG A 1 89 ? -20.761 24.339 36.431 1.00 83.81 89 ARG A O 1
ATOM 717 N N . ASN A 1 90 ? -20.447 22.223 35.728 1.00 83.38 90 ASN A N 1
ATOM 718 C CA . ASN A 1 90 ? -20.696 21.583 37.021 1.00 83.38 90 ASN A CA 1
ATOM 719 C C . ASN A 1 90 ? -19.731 22.093 38.104 1.00 83.38 90 ASN A C 1
ATOM 721 O O . ASN A 1 90 ? -20.137 22.320 39.239 1.00 83.38 90 ASN A O 1
ATOM 725 N N . TYR A 1 91 ? -18.457 22.305 37.760 1.00 76.75 91 TYR A N 1
ATOM 726 C CA . TYR A 1 91 ? -17.469 22.862 38.687 1.00 76.75 91 TYR A CA 1
ATOM 727 C C . TYR A 1 91 ? -17.786 24.317 39.065 1.00 76.75 91 TYR A C 1
ATOM 729 O O . TYR A 1 91 ? -17.657 24.715 40.224 1.00 76.75 91 TYR A O 1
ATOM 737 N N . GLN A 1 92 ? -18.228 25.121 38.097 1.00 81.19 92 GLN A N 1
ATOM 738 C CA . GLN A 1 92 ? -18.583 26.518 38.327 1.00 81.19 92 GLN A CA 1
ATOM 739 C C . GLN A 1 92 ? -19.894 26.675 39.112 1.00 81.19 92 GLN A C 1
ATOM 741 O O . GLN A 1 92 ? -20.004 27.594 39.920 1.00 81.19 92 GLN A O 1
ATOM 746 N N . GLU A 1 93 ? -20.862 25.778 38.920 1.00 79.69 93 GLU A N 1
ATOM 747 C CA . GLU A 1 93 ? -22.084 25.680 39.731 1.00 79.69 93 GLU A CA 1
ATOM 748 C C . GLU A 1 93 ? -21.759 25.254 41.167 1.00 79.69 93 GLU A C 1
ATOM 750 O O . GLU A 1 93 ? -22.120 25.968 42.096 1.00 79.69 93 GLU A O 1
ATOM 755 N N . ALA A 1 94 ? -20.945 24.211 41.357 1.00 77.69 94 ALA A N 1
ATOM 756 C CA . ALA A 1 94 ? -20.470 23.809 42.684 1.00 77.69 94 ALA A CA 1
ATOM 757 C C . ALA A 1 94 ? -19.703 24.936 43.407 1.00 77.69 94 ALA A C 1
ATOM 759 O O . ALA A 1 94 ? -19.835 25.117 44.616 1.00 77.69 94 ALA A O 1
ATOM 760 N N . SER A 1 95 ? -18.933 25.739 42.665 1.00 69.88 95 SER A N 1
ATOM 761 C CA . SER A 1 95 ? -18.243 26.914 43.216 1.00 69.88 95 SER A CA 1
ATOM 762 C C . SER A 1 95 ? -19.213 28.042 43.586 1.00 69.88 95 SER A C 1
ATOM 764 O O . SER A 1 95 ? -19.003 28.734 44.580 1.00 69.88 95 SER A O 1
ATOM 766 N N . ARG A 1 96 ? -20.293 28.236 42.818 1.00 69.19 96 ARG A N 1
ATOM 767 C CA . ARG A 1 96 ? -21.353 29.208 43.130 1.00 69.19 96 ARG A CA 1
ATOM 768 C C . ARG A 1 96 ? -22.138 28.796 44.369 1.00 69.19 96 ARG A C 1
ATOM 770 O O . ARG A 1 96 ? -22.311 29.629 45.253 1.00 69.19 96 ARG A O 1
ATOM 777 N N . ASP A 1 97 ? -22.509 27.526 44.481 1.00 63.28 97 ASP A N 1
ATOM 778 C CA . ASP A 1 97 ? -23.220 26.988 45.645 1.00 63.28 97 ASP A CA 1
ATOM 779 C C . ASP A 1 97 ? -22.361 27.061 46.915 1.00 63.28 97 ASP A C 1
ATOM 781 O O . ASP A 1 97 ? -22.849 27.439 47.977 1.00 63.28 97 ASP A O 1
ATOM 785 N N . SER A 1 98 ? -21.049 26.826 46.796 1.00 57.69 98 SER A N 1
ATOM 786 C CA . SER A 1 98 ? -20.096 27.030 47.896 1.00 57.69 98 SER A CA 1
ATOM 787 C C . SER A 1 98 ? -19.932 28.500 48.301 1.00 57.69 98 SER A C 1
ATOM 789 O O . SER A 1 98 ? -19.565 28.767 49.442 1.00 57.69 98 SER A O 1
ATOM 791 N N . THR A 1 99 ? -20.171 29.452 47.393 1.00 57.31 99 THR A N 1
ATOM 792 C CA . THR A 1 99 ? -20.103 30.893 47.696 1.00 57.31 99 THR A CA 1
ATOM 793 C C . THR A 1 99 ? -21.402 31.374 48.353 1.00 57.31 99 THR A C 1
ATOM 795 O O . THR A 1 99 ? -21.362 32.206 49.251 1.00 57.31 99 THR A O 1
ATOM 798 N N . VAL A 1 100 ? -22.554 30.816 47.958 1.00 54.03 100 VAL A N 1
ATOM 799 C CA . VAL A 1 100 ? -23.866 31.111 48.563 1.00 54.03 100 VAL A CA 1
ATOM 800 C C . VAL A 1 100 ? -23.988 30.496 49.964 1.00 54.03 100 VAL A C 1
ATOM 802 O O . VAL A 1 100 ? -24.497 31.151 50.867 1.00 54.03 100 VAL A O 1
ATOM 805 N N . ALA A 1 101 ? -23.441 29.296 50.187 1.00 52.72 101 ALA A N 1
ATOM 806 C CA . ALA A 1 101 ? -23.410 28.653 51.505 1.00 52.72 101 ALA A CA 1
ATOM 807 C C . ALA A 1 101 ? -22.431 29.307 52.508 1.00 52.72 101 ALA A C 1
ATOM 809 O O . ALA A 1 101 ? -22.452 28.972 53.688 1.00 52.72 101 ALA A O 1
ATOM 810 N N . GLY A 1 102 ? -21.566 30.224 52.056 1.00 48.75 102 GLY A N 1
ATOM 811 C CA . GLY A 1 102 ? -20.585 30.929 52.891 1.00 48.75 102 GLY A CA 1
ATOM 812 C C . GLY A 1 102 ? -21.013 32.321 53.376 1.00 48.75 102 GLY A C 1
ATOM 813 O O . GLY A 1 102 ? -20.234 32.962 54.076 1.00 48.75 102 GLY A O 1
ATOM 814 N N . CYS A 1 103 ? -22.205 32.806 53.007 1.00 46.69 103 CYS A N 1
ATOM 815 C CA . CYS A 1 103 ? -22.712 34.128 53.409 1.00 46.69 103 CYS A CA 1
ATOM 816 C C . CYS A 1 103 ? -23.756 34.101 54.543 1.00 46.69 103 CYS A C 1
ATOM 818 O O . CYS A 1 103 ? -24.254 35.162 54.908 1.00 46.69 103 CYS A O 1
ATOM 820 N N . GLU A 1 104 ? -24.066 32.942 55.128 1.00 47.09 104 GLU A N 1
ATOM 821 C CA . GLU A 1 104 ? -24.848 32.858 56.372 1.00 47.09 104 GLU A CA 1
ATOM 822 C C . GLU A 1 104 ? -23.915 32.664 57.580 1.00 47.09 104 GLU A C 1
ATOM 824 O O . GLU A 1 104 ? -23.771 31.559 58.100 1.00 47.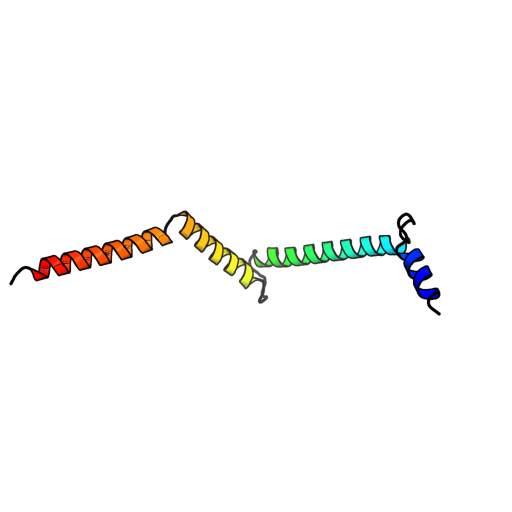09 104 GLU A O 1
ATOM 829 N N . LEU A 1 105 ? -23.261 33.747 58.010 1.00 43.47 105 LEU A N 1
ATOM 830 C CA . LEU A 1 105 ? -22.725 33.913 59.368 1.00 43.47 105 LEU A CA 1
ATOM 831 C C . LEU A 1 105 ? -23.010 35.334 59.857 1.00 43.47 105 LEU A C 1
ATOM 833 O O . LEU A 1 105 ? -22.663 36.285 59.120 1.00 43.47 105 LEU A O 1
#

Secondary structure (DSSP, 8-state):
---HHHHHHHHHH-TTSPPPHHHHHHHHHHHHHHHHHHHHHHHHHHHHHTT---SHHHHHHHHHHHHHHHHHHHHHHTHHHHHHHHHHHHHHHHHHHHHHTTS--

Mean predicted aligned error: 18.37 Å

Solvent-accessible surface area (backbone atoms only — not comparable to full-atom values): 6167 Å² total; per-residue (Å²): 144,79,62,77,66,56,58,56,48,44,78,76,65,45,86,87,62,80,71,56,71,65,59,55,52,47,51,52,52,52,54,49,54,50,51,53,50,50,50,55,51,52,49,52,55,52,46,24,72,76,74,74,45,95,47,86,74,35,53,55,53,62,53,50,52,51,53,52,50,51,52,52,49,36,55,74,73,38,51,61,60,52,51,51,51,48,53,53,48,54,52,52,50,54,52,49,53,56,55,62,70,65,68,84,123